Protein AF-A0A0Q8MR52-F1 (afdb_monomer_lite)

Structure (mmCIF, N/CA/C/O backbone):
data_AF-A0A0Q8MR52-F1
#
_entry.id   AF-A0A0Q8MR52-F1
#
loop_
_atom_site.group_PDB
_atom_site.id
_atom_site.type_symbol
_atom_site.label_atom_id
_atom_site.label_alt_id
_atom_site.label_comp_id
_atom_site.label_asym_id
_atom_site.label_entity_id
_atom_site.label_seq_id
_atom_site.pdbx_PDB_ins_code
_atom_site.Cartn_x
_atom_site.Cartn_y
_atom_site.Cartn_z
_atom_site.occupancy
_atom_site.B_iso_or_equiv
_atom_site.auth_seq_id
_atom_site.auth_comp_id
_atom_site.auth_asym_id
_atom_site.auth_atom_id
_atom_site.pdbx_PDB_model_num
ATOM 1 N N . MET A 1 1 ? -1.842 -9.851 5.989 1.00 64.00 1 MET A N 1
ATOM 2 C CA . MET A 1 1 ? -1.480 -8.430 5.780 1.00 64.00 1 MET A CA 1
ATOM 3 C C . MET A 1 1 ? -0.398 -8.418 4.728 1.00 64.00 1 MET A C 1
ATOM 5 O O . MET A 1 1 ? 0.654 -8.992 4.972 1.00 64.00 1 MET A O 1
ATOM 9 N N . GLU A 1 2 ? -0.670 -7.835 3.568 1.00 70.56 2 GLU A N 1
ATOM 10 C CA . GLU A 1 2 ? 0.297 -7.795 2.470 1.00 70.56 2 GLU A CA 1
ATOM 11 C C . GLU A 1 2 ? 1.045 -6.462 2.497 1.00 70.56 2 GLU A C 1
ATOM 13 O O . GLU A 1 2 ? 0.448 -5.397 2.684 1.00 70.56 2 GLU A O 1
ATOM 18 N N . ARG A 1 3 ? 2.371 -6.513 2.351 1.00 71.69 3 ARG A N 1
ATOM 19 C CA . ARG A 1 3 ? 3.243 -5.336 2.338 1.00 71.69 3 ARG A CA 1
ATOM 20 C C . ARG A 1 3 ? 3.967 -5.287 1.006 1.00 71.69 3 ARG A C 1
ATOM 22 O O . ARG A 1 3 ? 4.650 -6.236 0.640 1.00 71.69 3 ARG A O 1
ATOM 29 N N . LEU A 1 4 ? 3.854 -4.156 0.326 1.00 72.00 4 LEU A N 1
ATOM 30 C CA . LEU A 1 4 ? 4.584 -3.876 -0.896 1.00 72.00 4 LEU A CA 1
ATOM 31 C C . LEU A 1 4 ? 5.540 -2.715 -0.642 1.00 72.00 4 LEU A C 1
ATOM 33 O O . LEU A 1 4 ? 5.112 -1.596 -0.351 1.00 72.00 4 LEU A O 1
ATOM 37 N N . VAL A 1 5 ? 6.838 -2.977 -0.761 1.00 72.06 5 VAL A N 1
ATOM 38 C CA . VAL A 1 5 ? 7.842 -1.913 -0.765 1.00 72.06 5 VAL A CA 1
ATOM 39 C C . VAL A 1 5 ? 7.772 -1.215 -2.115 1.00 72.06 5 VAL A C 1
ATOM 41 O O . VAL A 1 5 ? 7.826 -1.850 -3.168 1.00 72.06 5 VAL A O 1
ATOM 44 N N . VAL A 1 6 ? 7.612 0.101 -2.081 1.00 71.56 6 VAL A N 1
ATOM 45 C CA . VAL A 1 6 ? 7.443 0.913 -3.278 1.00 71.56 6 VAL A CA 1
ATOM 46 C C . VAL A 1 6 ? 8.703 1.725 -3.500 1.00 71.56 6 VAL A C 1
ATOM 48 O O . VAL A 1 6 ? 9.161 2.439 -2.617 1.00 71.56 6 VAL A O 1
ATOM 51 N N . ARG A 1 7 ? 9.246 1.662 -4.716 1.00 67.19 7 ARG A N 1
ATOM 52 C CA . ARG A 1 7 ? 10.364 2.515 -5.120 1.00 67.19 7 ARG A CA 1
ATOM 53 C C . ARG A 1 7 ? 9.803 3.843 -5.636 1.00 67.19 7 ARG A C 1
ATOM 55 O O . ARG A 1 7 ? 9.536 4.013 -6.819 1.00 67.19 7 ARG A O 1
ATOM 62 N N . SER A 1 8 ? 9.536 4.775 -4.724 1.00 70.12 8 SER A N 1
ATOM 63 C CA . SER A 1 8 ? 9.043 6.120 -5.040 1.00 70.12 8 SER A CA 1
ATOM 64 C C . SER A 1 8 ? 9.777 7.160 -4.205 1.00 70.12 8 SER A C 1
ATOM 66 O O . SER A 1 8 ? 10.116 6.913 -3.058 1.00 70.12 8 SER A O 1
ATOM 68 N N . ARG A 1 9 ? 9.972 8.371 -4.743 1.00 75.12 9 ARG A N 1
ATOM 69 C CA . ARG A 1 9 ? 10.634 9.467 -4.006 1.00 75.12 9 ARG A CA 1
ATOM 70 C C . ARG A 1 9 ? 9.895 9.873 -2.725 1.00 75.12 9 ARG A C 1
ATOM 72 O O . ARG A 1 9 ? 10.499 10.449 -1.832 1.00 75.12 9 ARG A O 1
ATOM 79 N N . LYS A 1 10 ? 8.579 9.639 -2.656 1.00 77.25 10 LYS A N 1
ATOM 80 C CA . LYS A 1 10 ? 7.734 10.054 -1.520 1.00 77.25 10 LYS A CA 1
ATOM 81 C C . LYS A 1 10 ? 7.214 8.877 -0.703 1.00 77.25 10 LYS A C 1
ATOM 83 O O . LYS A 1 10 ? 7.095 8.995 0.513 1.00 77.25 10 LYS A O 1
ATOM 88 N N . VAL A 1 11 ? 6.880 7.772 -1.362 1.00 81.25 11 VAL A N 1
ATOM 89 C CA . VAL A 1 11 ? 6.237 6.608 -0.741 1.00 81.25 11 VAL A CA 1
ATOM 90 C C . VAL A 1 11 ? 7.277 5.523 -0.531 1.00 81.25 11 VAL A C 1
ATOM 92 O O . VAL A 1 11 ? 7.889 5.094 -1.501 1.00 81.25 11 VAL A O 1
ATOM 95 N N . ALA A 1 12 ? 7.424 5.084 0.714 1.00 81.19 12 ALA A N 1
ATOM 96 C CA . ALA A 1 12 ? 8.308 3.989 1.090 1.00 81.19 12 ALA A CA 1
ATOM 97 C C . ALA A 1 12 ? 7.588 2.642 0.942 1.00 81.19 12 ALA A C 1
ATOM 99 O O . ALA A 1 12 ? 8.116 1.689 0.371 1.00 81.19 12 ALA A O 1
ATOM 100 N N . GLU A 1 13 ? 6.357 2.550 1.456 1.00 83.81 13 GLU A N 1
ATOM 101 C CA . GLU A 1 13 ? 5.627 1.283 1.524 1.00 83.81 13 GLU A CA 1
ATOM 102 C C . GLU A 1 13 ? 4.126 1.470 1.342 1.00 83.81 13 GLU A C 1
ATOM 104 O O . GLU A 1 13 ? 3.539 2.474 1.745 1.00 83.81 13 GLU A O 1
ATOM 109 N N . LEU A 1 14 ? 3.495 0.438 0.799 1.00 82.69 14 LEU A N 1
ATOM 110 C CA . LEU A 1 14 ? 2.056 0.248 0.804 1.00 82.69 14 LEU A CA 1
ATOM 111 C C . LEU A 1 14 ? 1.729 -0.990 1.635 1.00 82.69 14 LEU A C 1
ATOM 113 O O . LEU A 1 14 ? 2.323 -2.052 1.453 1.00 82.69 14 LEU A O 1
ATOM 117 N N . ARG A 1 15 ? 0.783 -0.857 2.562 1.00 83.88 15 ARG A N 1
ATOM 118 C CA . ARG A 1 15 ? 0.332 -1.939 3.441 1.00 83.88 15 ARG A CA 1
ATOM 119 C C . ARG A 1 15 ? -1.144 -2.182 3.205 1.00 83.88 15 ARG A C 1
ATOM 121 O O . ARG A 1 15 ? -1.957 -1.318 3.519 1.00 83.88 15 ARG A O 1
ATOM 128 N N . TYR A 1 16 ? -1.484 -3.340 2.660 1.00 81.81 16 TYR A N 1
ATOM 129 C CA . TYR A 1 16 ? -2.865 -3.725 2.429 1.00 81.81 16 TYR A CA 1
ATOM 130 C C . TYR A 1 16 ? -3.367 -4.659 3.532 1.00 81.81 16 TYR A C 1
ATOM 132 O O . TYR A 1 16 ? -2.779 -5.704 3.840 1.00 81.81 16 TYR A O 1
ATOM 140 N N . TYR A 1 17 ? -4.484 -4.262 4.133 1.00 81.75 17 TYR A N 1
ATOM 141 C CA . TYR A 1 17 ? -5.224 -5.031 5.118 1.00 81.75 17 TYR A CA 1
ATOM 142 C C . TYR A 1 17 ? -6.518 -5.526 4.480 1.00 81.75 17 TYR A C 1
ATOM 144 O O . TYR A 1 17 ? -7.545 -4.849 4.523 1.00 81.75 17 TYR A O 1
ATOM 152 N N . GLU A 1 18 ? -6.470 -6.733 3.923 1.00 75.31 18 GLU A N 1
ATOM 153 C CA . GLU A 1 18 ? -7.611 -7.359 3.249 1.00 75.31 18 GLU A CA 1
ATOM 154 C C . GLU A 1 18 ? -8.839 -7.479 4.165 1.00 75.31 18 GLU A C 1
ATOM 156 O O . GLU A 1 18 ? -9.931 -7.058 3.789 1.00 75.31 18 GLU A O 1
ATOM 161 N N . ALA A 1 19 ? -8.643 -7.904 5.419 1.00 78.31 19 ALA A N 1
ATOM 162 C CA . ALA A 1 19 ? -9.712 -8.033 6.416 1.00 78.31 19 ALA A CA 1
ATOM 163 C C . ALA A 1 19 ? -10.457 -6.717 6.715 1.00 78.31 19 ALA A C 1
ATOM 165 O O . ALA A 1 19 ? -11.612 -6.740 7.127 1.00 78.31 19 ALA A O 1
ATOM 166 N N . LYS A 1 20 ? -9.804 -5.565 6.514 1.00 78.75 20 LYS A N 1
ATOM 167 C CA . LYS A 1 20 ? -10.385 -4.233 6.745 1.00 78.75 20 LYS A CA 1
ATOM 168 C C . LYS A 1 20 ? -10.645 -3.467 5.447 1.00 78.75 20 LYS A C 1
ATOM 170 O O . LYS A 1 20 ? -11.055 -2.310 5.512 1.00 78.75 20 LYS A O 1
ATOM 175 N N . ARG A 1 21 ? -10.370 -4.082 4.285 1.00 78.06 21 ARG A N 1
ATOM 176 C CA . ARG A 1 21 ? -10.366 -3.435 2.960 1.00 78.06 21 ARG A CA 1
ATOM 177 C C . ARG A 1 21 ? -9.697 -2.056 3.000 1.00 78.06 21 ARG A C 1
ATOM 179 O O . ARG A 1 21 ? -10.227 -1.067 2.491 1.00 78.06 21 ARG A O 1
ATOM 186 N N . SER A 1 22 ? -8.550 -1.982 3.674 1.00 82.06 22 SER A N 1
ATOM 187 C CA . SER A 1 22 ? -7.839 -0.727 3.900 1.00 82.06 22 SER A CA 1
ATOM 188 C C . SER A 1 22 ? -6.410 -0.788 3.382 1.00 82.06 22 SER A C 1
ATOM 190 O O . SER A 1 22 ? -5.726 -1.807 3.474 1.00 82.06 22 SER A O 1
ATOM 192 N N . LEU A 1 23 ? -5.964 0.325 2.808 1.00 83.75 23 LEU A N 1
ATOM 193 C CA . LEU A 1 23 ? -4.625 0.499 2.268 1.00 83.75 23 LEU A CA 1
ATOM 194 C C . LEU A 1 23 ? -3.929 1.616 3.035 1.00 83.75 23 LEU A C 1
ATOM 196 O O . LEU A 1 23 ? -4.356 2.763 2.990 1.00 83.75 23 LEU A O 1
ATOM 200 N N . THR A 1 24 ? -2.830 1.311 3.706 1.00 85.94 24 THR A N 1
ATOM 201 C CA . THR A 1 24 ? -2.017 2.315 4.387 1.00 85.94 24 THR A CA 1
ATOM 202 C C . THR A 1 24 ? -0.808 2.658 3.537 1.00 85.94 24 THR A C 1
ATOM 204 O O . THR A 1 24 ? 0.011 1.795 3.225 1.00 85.94 24 THR A O 1
ATOM 207 N N . ILE A 1 25 ? -0.685 3.934 3.186 1.00 86.94 25 ILE A N 1
ATOM 208 C CA . ILE A 1 25 ? 0.488 4.483 2.511 1.00 86.94 25 ILE A CA 1
ATOM 209 C C . ILE A 1 25 ? 1.472 4.953 3.573 1.00 86.94 25 ILE A C 1
ATOM 211 O O . ILE A 1 25 ? 1.133 5.811 4.383 1.00 86.94 25 ILE A O 1
ATOM 215 N N . VAL A 1 26 ? 2.685 4.416 3.563 1.00 86.31 26 VAL A N 1
ATOM 216 C CA . VAL A 1 26 ? 3.784 4.856 4.422 1.00 86.31 26 VAL A CA 1
ATOM 217 C C . VAL A 1 26 ? 4.753 5.671 3.580 1.00 86.31 26 VAL A C 1
ATOM 219 O O . VAL A 1 26 ? 5.262 5.208 2.557 1.00 86.31 26 VAL A O 1
ATOM 222 N N . TYR A 1 27 ? 4.999 6.905 3.999 1.00 86.44 27 TYR A N 1
ATOM 223 C CA . TYR A 1 27 ? 5.904 7.825 3.323 1.00 86.44 27 TYR A CA 1
ATOM 224 C C . TYR A 1 27 ? 7.312 7.735 3.913 1.00 86.44 27 TYR A C 1
ATOM 226 O O . TYR A 1 27 ? 7.483 7.404 5.085 1.00 86.44 27 TYR A O 1
ATOM 234 N N . HIS A 1 28 ? 8.325 8.108 3.127 1.00 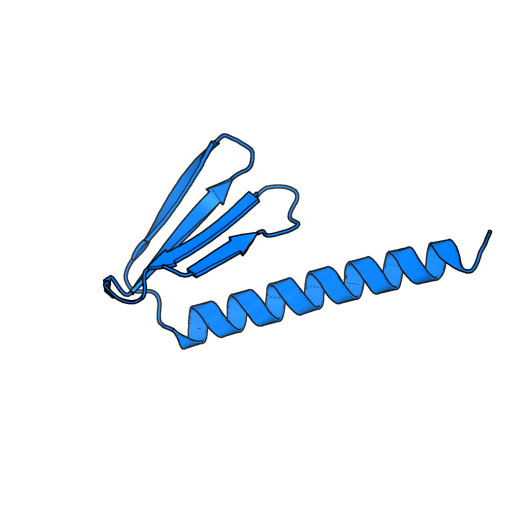82.00 28 HIS A N 1
ATOM 235 C CA . HIS A 1 28 ? 9.708 8.208 3.617 1.00 82.00 28 HIS A CA 1
ATOM 236 C C . HIS A 1 28 ? 9.874 9.231 4.751 1.00 82.00 28 HIS A C 1
ATOM 238 O O . HIS A 1 28 ? 10.805 9.131 5.538 1.00 82.00 28 HIS A O 1
ATOM 244 N N . SER A 1 29 ? 8.943 10.181 4.881 1.00 85.88 29 SER A N 1
ATOM 245 C CA . SER A 1 29 ? 8.891 11.133 5.996 1.00 85.88 29 SER A CA 1
ATOM 246 C C . SER A 1 29 ? 8.424 10.521 7.324 1.00 85.88 29 SER A C 1
ATOM 248 O O . SER A 1 29 ? 8.242 11.255 8.290 1.00 85.88 29 SER A O 1
ATOM 250 N N . GLY A 1 30 ? 8.136 9.215 7.373 1.00 82.19 30 GLY A N 1
ATOM 251 C CA . GLY A 1 30 ? 7.588 8.529 8.548 1.00 82.19 30 GLY A CA 1
ATOM 252 C C . GLY A 1 30 ? 6.081 8.730 8.744 1.00 82.19 30 GLY A C 1
ATOM 253 O O . GLY A 1 30 ? 5.460 8.037 9.548 1.00 82.19 30 GLY A O 1
ATOM 254 N N . LYS A 1 31 ? 5.453 9.631 7.976 1.00 86.25 31 LYS A N 1
ATOM 255 C CA . LYS A 1 31 ? 3.994 9.790 7.973 1.00 86.25 31 LYS A CA 1
ATOM 256 C C . LYS A 1 31 ? 3.338 8.548 7.378 1.00 86.25 31 LYS A C 1
ATOM 258 O O . LYS A 1 31 ? 3.832 7.976 6.406 1.00 86.25 31 LYS A O 1
ATOM 263 N N . SER A 1 32 ? 2.186 8.170 7.918 1.00 87.62 32 SER A N 1
ATOM 264 C CA . SER A 1 32 ? 1.336 7.136 7.335 1.00 87.62 32 SER A CA 1
ATOM 265 C C . SER A 1 32 ? -0.062 7.683 7.076 1.00 87.62 32 SER A C 1
ATOM 267 O O . SER A 1 32 ? -0.582 8.487 7.849 1.00 87.62 32 SER A O 1
ATOM 269 N N . ARG A 1 33 ? -0.654 7.293 5.946 1.00 84.19 33 ARG A N 1
ATOM 270 C CA . ARG A 1 33 ? -2.010 7.678 5.560 1.00 84.19 33 ARG A CA 1
ATOM 271 C C . ARG A 1 33 ? -2.838 6.422 5.302 1.00 84.19 33 ARG A C 1
ATOM 273 O O . ARG A 1 33 ? -2.603 5.764 4.286 1.00 84.19 33 ARG A O 1
ATOM 280 N N . PRO A 1 34 ? -3.782 6.078 6.192 1.00 83.56 34 PRO A N 1
ATOM 281 C CA . PRO A 1 34 ? -4.739 5.018 5.928 1.00 83.56 34 PRO A CA 1
ATOM 282 C C . PRO A 1 34 ? -5.783 5.501 4.916 1.00 83.56 34 PRO A C 1
ATOM 284 O O . PRO A 1 34 ? -6.313 6.607 5.017 1.00 83.56 34 PRO A O 1
ATOM 287 N N . LEU A 1 35 ? -6.077 4.659 3.938 1.00 81.81 35 LEU A N 1
ATOM 288 C CA . LEU A 1 35 ? -7.167 4.806 2.987 1.00 81.81 35 LEU A CA 1
ATOM 289 C C . LEU A 1 35 ? -8.166 3.681 3.265 1.00 81.81 35 LEU A C 1
ATOM 291 O O . LEU A 1 35 ? -7.830 2.501 3.154 1.00 81.81 35 LEU A O 1
ATOM 295 N N . GLY A 1 36 ? -9.371 4.052 3.694 1.00 80.00 36 GLY A N 1
ATOM 296 C CA . GLY A 1 36 ? -10.480 3.123 3.912 1.00 80.00 36 GLY A CA 1
ATOM 297 C C . GLY A 1 36 ? -11.318 2.930 2.648 1.00 80.00 36 GLY A C 1
ATOM 298 O O . GLY A 1 36 ? -11.280 3.768 1.750 1.00 80.00 36 GLY A O 1
ATOM 299 N N . GLY A 1 37 ? -12.073 1.829 2.588 1.00 75.50 37 GLY A N 1
ATOM 300 C CA . GLY A 1 37 ? -12.999 1.554 1.482 1.00 75.50 37 GLY A CA 1
ATOM 301 C C . GLY A 1 37 ? -12.302 1.233 0.158 1.00 75.50 37 GLY A C 1
ATOM 302 O O . GLY A 1 37 ? -12.845 1.503 -0.908 1.00 75.50 37 GLY A O 1
ATOM 303 N N . ILE A 1 38 ? -11.085 0.692 0.217 1.00 73.94 38 ILE A N 1
ATOM 304 C CA . ILE A 1 38 ? -10.289 0.403 -0.973 1.00 73.94 38 ILE A CA 1
ATOM 305 C C . ILE A 1 38 ? -10.695 -0.970 -1.516 1.00 73.94 38 ILE A C 1
ATOM 307 O O . ILE A 1 38 ? -10.536 -1.995 -0.847 1.00 73.94 38 ILE A O 1
ATOM 311 N N . ASP A 1 39 ? -11.174 -0.985 -2.758 1.00 73.75 39 ASP A N 1
ATOM 312 C CA . ASP A 1 39 ? -11.477 -2.217 -3.478 1.00 73.75 39 ASP A CA 1
ATOM 313 C C . ASP A 1 39 ? -10.193 -2.990 -3.823 1.00 73.75 39 ASP A C 1
ATOM 315 O O . ASP A 1 39 ? -9.172 -2.403 -4.201 1.00 73.75 39 ASP A O 1
ATOM 319 N N . ARG A 1 40 ? -10.239 -4.323 -3.731 1.00 71.12 40 ARG A N 1
ATOM 320 C CA . ARG A 1 40 ? -9.095 -5.196 -4.038 1.00 71.12 40 ARG A CA 1
ATOM 321 C C . ARG A 1 40 ? -8.583 -4.982 -5.468 1.00 71.12 40 ARG A C 1
ATOM 323 O O . ARG A 1 40 ? -7.371 -4.963 -5.683 1.00 71.12 40 ARG A O 1
ATOM 330 N N . ASN A 1 41 ? -9.469 -4.724 -6.433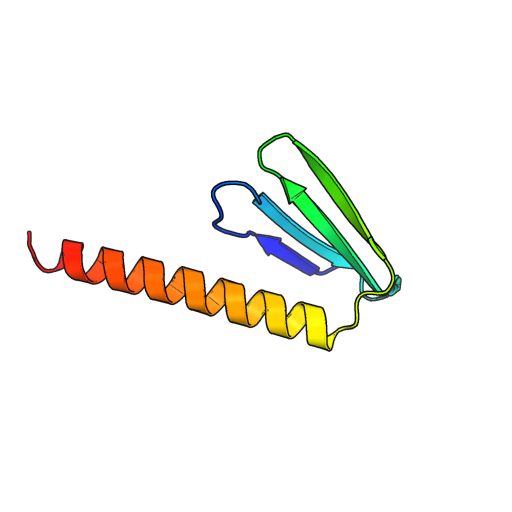 1.00 77.88 41 ASN A N 1
ATOM 331 C CA . ASN A 1 41 ? -9.070 -4.417 -7.809 1.00 77.88 41 ASN A CA 1
ATOM 332 C C . ASN A 1 41 ? -8.320 -3.089 -7.917 1.00 77.88 41 ASN A C 1
ATOM 334 O O . ASN A 1 41 ? -7.446 -2.938 -8.771 1.00 77.88 41 ASN A O 1
ATOM 338 N N . MET A 1 42 ? -8.632 -2.119 -7.059 1.00 74.31 42 MET A N 1
ATOM 339 C CA . MET A 1 42 ? -7.924 -0.843 -7.026 1.00 74.31 42 MET A CA 1
ATOM 340 C C . MET A 1 42 ? -6.495 -1.021 -6.500 1.00 74.31 42 MET A C 1
ATOM 342 O O . MET A 1 42 ? -5.565 -0.435 -7.056 1.00 74.31 42 MET A O 1
ATOM 346 N N . VAL A 1 43 ? -6.302 -1.889 -5.500 1.00 72.19 43 VAL A N 1
ATOM 347 C CA . VAL A 1 43 ? -4.967 -2.275 -5.010 1.00 72.19 43 VAL A CA 1
ATOM 348 C C . VAL A 1 43 ? -4.171 -2.968 -6.107 1.00 72.19 43 VAL A C 1
ATOM 350 O O . VAL A 1 43 ? -3.049 -2.556 -6.385 1.00 72.19 43 VAL A O 1
ATOM 353 N N . LEU A 1 44 ? -4.760 -3.955 -6.788 1.00 72.88 44 LEU A N 1
ATOM 354 C CA . LEU A 1 44 ? -4.102 -4.649 -7.897 1.00 72.88 44 LEU A CA 1
ATOM 355 C C . LEU A 1 44 ? -3.718 -3.682 -9.024 1.00 72.88 44 LEU A C 1
ATOM 357 O O . LEU A 1 44 ? -2.582 -3.711 -9.488 1.00 72.88 44 LEU A O 1
ATOM 361 N N . LYS A 1 45 ? -4.606 -2.752 -9.404 1.00 78.75 45 LYS A N 1
ATOM 362 C CA . LYS A 1 45 ? -4.293 -1.707 -10.395 1.00 78.75 45 LYS A CA 1
ATOM 363 C C . LYS A 1 45 ? -3.125 -0.823 -9.957 1.00 78.75 45 LYS A C 1
ATOM 365 O O . LYS A 1 45 ? -2.254 -0.539 -10.779 1.00 78.75 45 LYS A O 1
ATOM 370 N N . LEU A 1 46 ? -3.087 -0.410 -8.689 1.00 73.00 46 LEU A N 1
ATOM 371 C CA . LEU A 1 46 ? -1.988 0.383 -8.130 1.00 73.00 46 LEU A CA 1
ATOM 372 C C . LEU A 1 46 ? -0.671 -0.394 -8.155 1.00 73.00 46 LEU A C 1
ATOM 374 O O . LEU A 1 46 ? 0.337 0.149 -8.605 1.00 73.00 46 LEU A O 1
ATOM 378 N N . ILE A 1 47 ? -0.686 -1.665 -7.747 1.00 71.38 47 ILE A N 1
ATOM 379 C CA . ILE A 1 47 ? 0.478 -2.557 -7.809 1.00 71.38 47 ILE A CA 1
ATOM 380 C C . ILE A 1 47 ? 0.960 -2.692 -9.255 1.00 71.38 47 ILE A C 1
ATOM 382 O O . ILE A 1 47 ? 2.136 -2.469 -9.522 1.00 71.38 47 ILE A O 1
ATOM 386 N N . SER A 1 48 ? 0.071 -2.968 -10.213 1.00 73.12 48 SER A N 1
ATOM 387 C CA . SER A 1 48 ? 0.435 -3.088 -11.630 1.00 73.12 48 SER A CA 1
ATOM 388 C C . SER A 1 48 ? 0.947 -1.773 -12.228 1.00 73.12 48 SER A C 1
ATOM 390 O O . SER A 1 48 ? 1.830 -1.782 -13.084 1.00 73.12 48 SER A O 1
ATOM 392 N N . GLN A 1 49 ? 0.416 -0.619 -11.815 1.00 75.75 49 GLN A N 1
ATOM 393 C CA . GLN A 1 49 ? 0.942 0.687 -12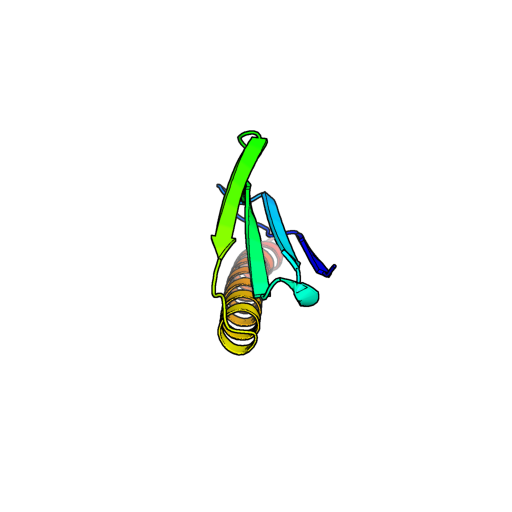.231 1.00 75.75 49 GLN A CA 1
ATOM 394 C C . GLN A 1 49 ? 2.329 0.957 -11.646 1.00 75.75 49 GLN A C 1
ATOM 396 O O . GLN A 1 49 ? 3.206 1.448 -12.355 1.00 75.75 49 GLN A O 1
ATOM 401 N N . LEU A 1 50 ? 2.543 0.608 -10.379 1.00 69.12 50 LEU A N 1
ATOM 402 C CA . LEU A 1 50 ? 3.833 0.723 -9.708 1.00 69.12 50 LEU A CA 1
ATOM 403 C C . LEU A 1 50 ? 4.876 -0.214 -10.311 1.00 69.12 50 LEU A C 1
ATOM 405 O O . LEU A 1 50 ? 5.982 0.228 -10.603 1.00 69.12 50 LEU A O 1
ATOM 409 N N . ALA A 1 51 ? 4.509 -1.467 -10.574 1.00 67.06 51 ALA A N 1
ATOM 410 C CA . ALA A 1 51 ? 5.358 -2.435 -11.252 1.00 67.06 51 ALA A CA 1
ATOM 411 C C . ALA A 1 51 ? 5.754 -1.941 -12.648 1.00 67.06 51 ALA A C 1
ATOM 413 O O . ALA A 1 51 ? 6.933 -1.960 -12.979 1.00 67.06 51 ALA A O 1
ATOM 414 N N . ARG A 1 52 ? 4.809 -1.401 -13.434 1.00 70.25 52 ARG A N 1
ATOM 415 C CA . ARG A 1 52 ? 5.107 -0.814 -14.753 1.00 70.25 52 ARG A CA 1
ATOM 416 C C . ARG A 1 52 ? 6.003 0.420 -14.673 1.00 70.25 52 ARG A C 1
ATOM 418 O O . ARG A 1 52 ? 6.908 0.546 -15.486 1.00 70.25 52 ARG A O 1
ATOM 425 N N . LYS A 1 53 ? 5.802 1.313 -13.697 1.00 67.25 53 LYS A N 1
ATOM 426 C CA . LYS A 1 53 ? 6.697 2.468 -13.496 1.00 67.25 53 LYS A CA 1
ATOM 427 C C . LYS A 1 53 ? 8.095 2.049 -13.051 1.00 67.25 53 LYS A C 1
ATOM 429 O O . LYS A 1 53 ? 9.068 2.620 -13.528 1.00 67.25 53 LYS A O 1
ATOM 434 N N . ASN A 1 54 ? 8.199 1.045 -12.184 1.00 62.06 54 ASN A N 1
ATOM 435 C CA . ASN A 1 54 ? 9.484 0.470 -11.806 1.00 62.06 54 ASN A CA 1
ATOM 436 C C . ASN A 1 54 ? 10.162 -0.212 -12.996 1.00 62.06 54 ASN A C 1
ATOM 438 O O . ASN A 1 54 ? 11.347 0.006 -13.197 1.00 62.06 54 ASN A O 1
ATOM 442 N N . ALA A 1 55 ? 9.427 -0.982 -13.799 1.00 61.91 55 ALA A N 1
ATOM 443 C CA . ALA A 1 55 ? 9.957 -1.635 -14.993 1.00 61.91 55 ALA A CA 1
ATOM 444 C C . ALA A 1 55 ? 10.427 -0.613 -16.039 1.00 61.91 55 ALA A C 1
ATOM 446 O O . ALA A 1 55 ? 11.520 -0.759 -16.564 1.00 61.91 55 ALA A O 1
ATOM 447 N N . ALA A 1 56 ? 9.666 0.460 -16.277 1.00 60.47 56 ALA A N 1
ATOM 448 C CA . ALA A 1 56 ? 10.074 1.543 -17.174 1.00 60.47 56 ALA A CA 1
ATOM 449 C C . ALA A 1 56 ? 11.321 2.288 -16.664 1.00 60.47 56 ALA A C 1
ATOM 451 O O . ALA A 1 56 ? 12.181 2.674 -17.448 1.00 60.47 56 ALA A O 1
ATOM 452 N N . TYR A 1 57 ? 11.453 2.464 -15.346 1.00 56.12 57 TYR A N 1
ATOM 453 C CA . TYR A 1 57 ? 12.652 3.050 -14.748 1.00 56.12 57 TYR A CA 1
ATOM 454 C C . TYR A 1 57 ? 13.864 2.106 -14.823 1.00 56.12 57 TYR A C 1
ATOM 456 O O . TYR A 1 57 ? 14.969 2.563 -15.096 1.00 56.12 57 TYR A O 1
ATOM 464 N N . MET A 1 58 ? 13.664 0.796 -14.632 1.00 52.41 58 MET A N 1
ATOM 465 C CA . MET A 1 58 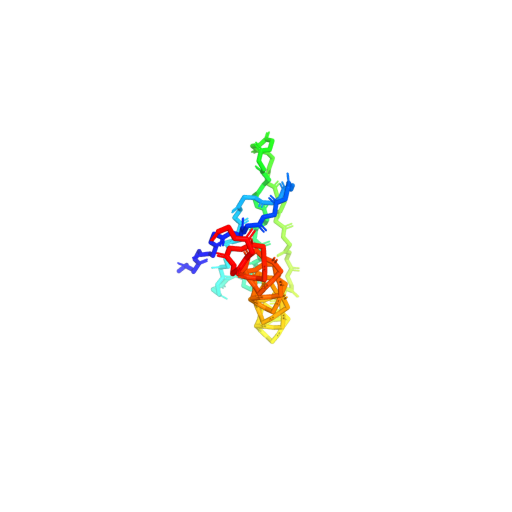? 14.712 -0.211 -14.843 1.00 52.41 58 MET A CA 1
ATOM 466 C C . MET A 1 58 ? 15.137 -0.281 -16.307 1.00 52.41 58 MET A C 1
ATOM 468 O O . MET A 1 58 ? 16.330 -0.347 -16.560 1.00 52.41 58 MET A O 1
ATOM 472 N N . ALA A 1 59 ? 14.192 -0.198 -17.248 1.00 55.12 59 ALA A N 1
ATOM 473 C CA . ALA A 1 59 ? 14.471 -0.151 -18.681 1.00 55.12 59 ALA A CA 1
ATOM 474 C C . ALA A 1 59 ? 15.318 1.083 -19.049 1.00 55.12 59 ALA A C 1
ATOM 476 O O . ALA A 1 59 ? 16.339 0.961 -19.717 1.00 55.12 59 ALA A O 1
ATOM 477 N N . CYS A 1 60 ? 14.957 2.252 -18.513 1.00 52.19 60 CYS A N 1
ATOM 478 C CA . CYS A 1 60 ? 15.701 3.500 -18.704 1.00 52.19 60 CYS A CA 1
ATOM 479 C C . CYS A 1 60 ? 17.119 3.440 -18.096 1.00 52.19 60 CYS A C 1
ATOM 481 O O . CYS A 1 60 ? 18.074 3.936 -18.682 1.00 52.19 60 CYS A O 1
ATOM 483 N N . LEU A 1 61 ? 17.297 2.780 -16.945 1.00 49.94 61 LEU A N 1
ATOM 484 C CA . LEU A 1 61 ? 18.630 2.549 -16.374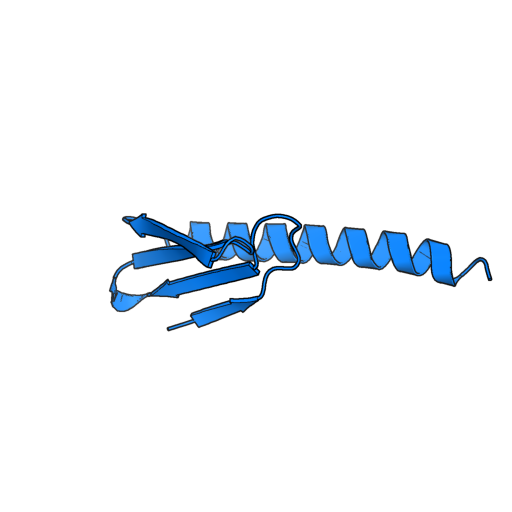 1.00 49.94 61 LEU A CA 1
ATOM 485 C C . LEU A 1 61 ? 19.429 1.478 -17.131 1.00 49.94 61 LEU A C 1
ATOM 487 O O . LEU A 1 61 ? 20.647 1.598 -17.221 1.00 49.94 61 LEU A O 1
ATOM 491 N N . SER A 1 62 ? 18.776 0.454 -17.689 1.00 47.72 62 SER A N 1
ATOM 492 C CA . SER A 1 62 ? 19.453 -0.554 -18.511 1.00 47.72 62 SER A CA 1
ATOM 493 C C . SER 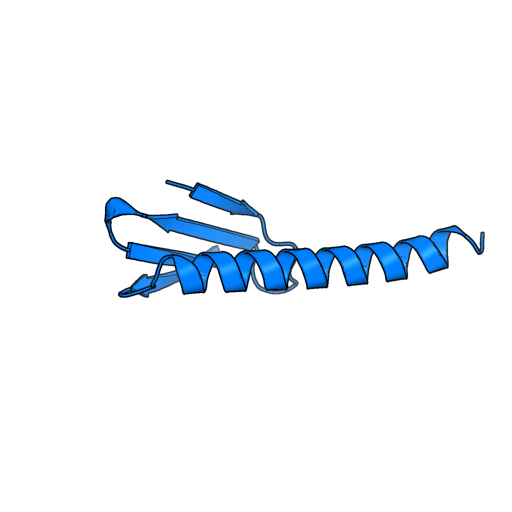A 1 62 ? 19.916 0.003 -19.855 1.00 47.72 62 SER A C 1
ATOM 495 O O . SER A 1 62 ? 20.957 -0.420 -20.336 1.00 47.72 62 SER A O 1
ATOM 497 N N . GLU A 1 63 ? 19.220 0.993 -20.424 1.00 47.31 63 GLU A N 1
ATOM 498 C CA . GLU A 1 63 ? 19.702 1.707 -21.616 1.00 47.31 63 GLU A CA 1
ATOM 499 C C . GLU A 1 63 ? 20.969 2.522 -21.321 1.00 47.31 63 GLU A C 1
ATOM 501 O O . GLU A 1 63 ? 21.860 2.594 -22.161 1.00 47.31 63 GLU A O 1
ATOM 506 N N . ILE A 1 64 ? 21.108 3.064 -20.107 1.00 49.78 64 ILE A N 1
ATOM 507 C CA . ILE A 1 64 ? 22.324 3.776 -19.684 1.00 49.78 64 ILE A CA 1
ATOM 508 C C . ILE A 1 64 ? 23.468 2.790 -19.381 1.00 49.78 64 ILE A C 1
ATOM 510 O O . ILE A 1 64 ? 24.626 3.101 -19.634 1.00 49.78 64 ILE A O 1
ATOM 514 N N . ALA A 1 65 ? 23.167 1.584 -18.890 1.00 43.72 65 ALA A N 1
ATOM 515 C CA . ALA A 1 65 ? 24.178 0.561 -18.601 1.00 43.72 65 ALA A CA 1
ATOM 516 C C . ALA A 1 65 ? 24.747 -0.139 -19.854 1.00 43.72 65 ALA A C 1
ATOM 518 O O . ALA A 1 65 ? 25.779 -0.793 -19.753 1.00 43.72 65 ALA A O 1
ATOM 519 N N . VAL A 1 66 ? 24.095 -0.013 -21.017 1.00 45.19 66 VAL A N 1
ATOM 520 C CA . VAL A 1 66 ? 24.584 -0.536 -22.313 1.00 45.19 66 VAL A CA 1
ATOM 521 C C . VAL A 1 66 ? 25.486 0.482 -23.039 1.00 45.19 66 VAL A C 1
ATOM 523 O O . VAL A 1 66 ? 26.108 0.150 -24.044 1.00 45.19 66 VAL A O 1
ATOM 526 N N . ILE A 1 67 ? 25.617 1.704 -22.509 1.00 42.38 67 ILE A N 1
ATOM 527 C CA . ILE A 1 67 ? 26.521 2.749 -23.013 1.00 42.38 67 ILE A CA 1
ATOM 528 C C . ILE A 1 67 ? 27.579 3.073 -21.940 1.00 42.38 67 ILE A C 1
ATOM 530 O O . ILE A 1 67 ? 27.697 4.214 -21.495 1.00 42.38 67 ILE A O 1
ATOM 534 N N . ILE A 1 68 ? 28.320 2.061 -21.477 1.00 36.88 68 ILE A N 1
ATOM 535 C CA . ILE A 1 68 ? 29.611 2.212 -20.777 1.00 36.88 68 ILE A CA 1
ATOM 536 C C . ILE A 1 68 ? 30.557 1.136 -21.300 1.00 36.88 68 ILE A C 1
ATOM 538 O O . ILE A 1 68 ? 30.109 -0.029 -21.390 1.00 36.88 68 ILE A O 1
#

Foldseek 3Di:
DDKDQFPDPFFGIWDADPVQLWIWTQTPVRDIDIDGPHDPVNVVVVVVVRVVVVVVVVVVVVVVVVVD

Secondary structure (DSSP, 8-state):
-EEEE---SSEEEEEEEGGGTEEEEEETTS-EEEE-S--HHHHHHHHHHHHHHHHHHHHHHHHHHT--

Sequence (68 aa):
MERLVVRSRKVAELRYYEAKRSLTIVYHSGKSRPLGGIDRNMVLKLISQLARKNAAYMACLSEIAVII

Radius of gyration: 14.41 Å; chains: 1; bounding box: 43×20×32 Å

pLDDT: mean 71.53, std 12.72, range [36.88, 87.62]